Protein AF-A0A960DQ50-F1 (afdb_monomer_lite)

Foldseek 3Di:
DDPDDDQFDLQDPVSVVPDDADADPVGGDPVSVVVSVVNNVVNVVVVVVVVVVVVVVVVVCVVPPPVPPPDPPVVVVVVVVVVVVVVVVVVVVVVVVVVVVVVVVVVVVVVVVVVVVVVVVVVVVVVVVVVVVVVVVVVVVVVVVVVVVVVVVVVVVVVVVVVVVVVVVVVVVVVVVVVVD

Secondary structure (DSSP, 8-state):
----PPPPPTT-HHHHHT---PEETTEE-HHHHHHHHHHHHHHHHHHHHHHHHHHHHHHHHHHHS-STTS---HHHHHHHHHHHHHHHHHHHHHHHHHHHHHHHHHHHHHHHHHHHHHHHHHHHHHHHHHHHHHHHHHHHHHHHHHHHHHHHHHHHHHHHHHHHHHHHHHHHHHHHHHTT-

Radius of gyration: 70.56 Å; chains: 1; bounding box: 98×32×209 Å

pLDDT: mean 89.6, std 13.68, range [35.19, 98.5]

Sequence (181 aa):
MAMSFARPDPSSPNSVASATFAMSRRGFDQGEVRDFLRMLAAELARLQEREKFLERELRMAQRSAPHAAVVLDDEVVTKMLGEETARILQAAREAANQIRTRSEEQAARLVREATDEAQRRREEAEIETSRRRQDATADAEAELEMAKQQGREMVNEARAYRERVLSELSRRRELARQQIE

Structure (mmCIF, N/CA/C/O backbone):
data_AF-A0A960DQ50-F1
#
_entry.id   AF-A0A960DQ50-F1
#
loop_
_atom_site.group_PDB
_atom_site.id
_atom_site.type_symbol
_atom_site.label_atom_id
_atom_site.label_alt_id
_atom_site.label_comp_id
_atom_site.label_asym_id
_atom_site.label_entity_id
_atom_site.label_seq_id
_atom_site.pdbx_PDB_ins_code
_atom_site.Cartn_x
_atom_site.Cartn_y
_atom_site.Cartn_z
_atom_site.occupancy
_atom_site.B_iso_or_equiv
_atom_site.auth_seq_id
_atom_site.auth_comp_id
_atom_site.auth_asym_id
_atom_site.auth_atom_id
_atom_site.pdbx_PDB_model_num
ATOM 1 N N . MET A 1 1 ? -26.507 -24.884 118.774 1.00 35.19 1 MET A N 1
ATOM 2 C CA . MET A 1 1 ? -25.835 -25.020 117.466 1.00 35.19 1 MET A CA 1
ATOM 3 C C . MET A 1 1 ? -26.323 -23.889 116.580 1.00 35.19 1 MET A C 1
ATOM 5 O O . MET A 1 1 ? -27.515 -23.833 116.314 1.00 35.19 1 MET A O 1
ATOM 9 N N . ALA A 1 2 ? -25.451 -22.945 116.223 1.00 37.50 2 ALA A N 1
ATOM 10 C CA . ALA A 1 2 ? -25.793 -21.887 115.278 1.00 37.50 2 ALA A CA 1
ATOM 11 C C . ALA A 1 2 ? -25.786 -22.496 113.869 1.00 37.50 2 ALA A C 1
ATOM 13 O O . ALA A 1 2 ? -24.730 -22.885 113.378 1.00 37.50 2 ALA A O 1
ATOM 14 N N . MET A 1 3 ? -26.964 -22.659 113.265 1.00 42.66 3 MET A N 1
ATOM 15 C CA . MET A 1 3 ? -27.086 -23.062 111.864 1.00 42.66 3 MET A CA 1
ATOM 16 C C . MET A 1 3 ? -26.548 -21.914 111.006 1.00 42.66 3 MET A C 1
ATOM 18 O O . MET A 1 3 ? -27.163 -20.852 110.934 1.00 42.66 3 MET A O 1
ATOM 22 N N . SER A 1 4 ? -25.380 -22.101 110.397 1.00 41.16 4 SER A N 1
ATOM 23 C CA . SER A 1 4 ? -24.862 -21.205 109.367 1.00 41.16 4 SER A CA 1
ATOM 24 C C . SER A 1 4 ? -25.717 -21.371 108.110 1.00 41.16 4 SER A C 1
ATOM 26 O O . SER A 1 4 ? -25.538 -22.336 107.365 1.00 41.16 4 SER A O 1
ATOM 28 N N . PHE A 1 5 ? -26.674 -20.468 107.893 1.00 56.31 5 PHE A N 1
ATOM 29 C CA . PHE A 1 5 ? -27.402 -20.401 106.629 1.00 56.31 5 PHE A CA 1
ATOM 30 C C . PHE A 1 5 ? -26.407 -20.020 105.532 1.00 56.31 5 PHE A C 1
ATOM 32 O O . PHE A 1 5 ? -25.665 -19.045 105.660 1.00 56.31 5 PHE A O 1
ATOM 39 N N . ALA A 1 6 ? -26.328 -20.840 104.483 1.00 61.12 6 ALA A N 1
ATOM 40 C CA . ALA A 1 6 ? -25.499 -20.531 103.328 1.00 61.12 6 ALA A CA 1
ATOM 41 C C . ALA A 1 6 ? -25.976 -19.191 102.750 1.00 61.12 6 ALA A C 1
ATOM 43 O O . ALA A 1 6 ? -27.168 -19.013 102.501 1.00 61.12 6 ALA A O 1
ATOM 44 N N . ARG A 1 7 ? -25.053 -18.239 102.587 1.00 67.81 7 ARG A N 1
ATOM 45 C CA . ARG A 1 7 ? -25.377 -16.892 102.111 1.00 67.81 7 ARG A CA 1
ATOM 46 C C . ARG A 1 7 ? -26.003 -17.010 100.709 1.00 67.81 7 ARG A C 1
ATOM 48 O O . ARG A 1 7 ? -25.351 -17.586 99.837 1.00 67.81 7 ARG A O 1
ATOM 55 N N . PRO A 1 8 ? -27.238 -16.527 100.487 1.00 76.88 8 PRO A N 1
ATOM 56 C CA . PRO A 1 8 ? -27.913 -16.682 99.204 1.00 76.88 8 PRO A CA 1
ATOM 57 C C . PRO A 1 8 ? -27.126 -15.985 98.090 1.00 76.88 8 PRO A C 1
ATOM 59 O O . PRO A 1 8 ? -26.576 -14.901 98.292 1.00 76.88 8 PRO A O 1
ATOM 62 N N . ASP A 1 9 ? -27.059 -16.625 96.923 1.00 81.69 9 ASP A N 1
ATOM 63 C CA . ASP A 1 9 ? -26.362 -16.096 95.750 1.00 81.69 9 ASP A CA 1
ATOM 64 C C . ASP A 1 9 ? -27.169 -14.938 95.127 1.00 81.69 9 ASP A C 1
ATOM 66 O O . ASP A 1 9 ? -28.284 -15.169 94.649 1.00 81.69 9 ASP A O 1
ATOM 70 N N . PRO A 1 10 ? -26.638 -13.701 95.114 1.00 82.25 10 PRO A N 1
ATOM 71 C CA . PRO A 1 10 ? -27.333 -12.527 94.584 1.00 82.25 10 PRO A CA 1
ATOM 72 C C . PRO A 1 10 ? -27.466 -12.526 93.052 1.00 82.25 10 PRO A C 1
ATOM 74 O O . PRO A 1 10 ? -28.224 -11.717 92.519 1.00 82.25 10 PRO A O 1
ATOM 77 N N . SER A 1 11 ? -26.742 -13.395 92.340 1.00 83.00 11 SER A N 1
ATOM 78 C CA . SER A 1 11 ? -26.718 -13.438 90.870 1.00 83.00 11 SER A CA 1
ATOM 79 C C . SER A 1 11 ? -27.775 -14.367 90.254 1.00 83.00 11 SER A C 1
ATOM 81 O O . SER A 1 11 ? -28.033 -14.310 89.052 1.00 83.00 11 SER A O 1
ATOM 83 N N . SER A 1 12 ? -28.429 -15.194 91.075 1.00 87.31 12 SER A N 1
ATOM 84 C CA . SER A 1 12 ? -29.463 -16.139 90.647 1.00 87.31 12 SER A CA 1
ATOM 85 C C . SER A 1 12 ? -30.854 -15.659 91.080 1.00 87.31 12 SER A C 1
ATOM 87 O O . SER A 1 12 ? -31.126 -15.587 92.282 1.00 87.31 12 SER A O 1
ATOM 89 N N . PRO A 1 13 ? -31.786 -15.410 90.140 1.00 88.12 13 PRO A N 1
ATOM 90 C CA . PRO A 1 13 ? -33.156 -15.013 90.472 1.00 88.12 13 PRO A CA 1
ATOM 91 C C . PRO A 1 13 ? -33.869 -16.000 91.408 1.00 88.12 13 PRO A C 1
ATOM 93 O O . PRO A 1 13 ? -34.575 -15.585 92.325 1.00 88.12 13 PRO A O 1
ATOM 96 N N . ASN A 1 14 ? -33.637 -17.305 91.223 1.00 87.56 14 ASN A N 1
ATOM 97 C CA . ASN A 1 14 ? -34.227 -18.349 92.063 1.00 87.56 14 ASN A CA 1
ATOM 98 C C . ASN A 1 14 ? -33.663 -18.313 93.491 1.00 87.56 14 ASN A C 1
ATOM 100 O O . ASN A 1 14 ? -34.421 -18.451 94.447 1.00 87.56 14 ASN A O 1
ATOM 104 N N . SER A 1 15 ? -32.356 -18.071 93.638 1.00 84.94 15 SER A N 1
ATOM 105 C CA . SER A 1 15 ? -31.687 -17.980 94.944 1.00 84.94 15 SER A CA 1
ATOM 106 C C . SER A 1 15 ? -32.093 -16.724 95.719 1.00 84.94 15 SER A C 1
ATOM 108 O O . SER A 1 15 ? -32.192 -16.763 96.944 1.00 84.94 15 SER A O 1
ATOM 110 N N . VAL A 1 16 ? -32.363 -15.621 95.012 1.00 86.94 16 VAL A N 1
ATOM 111 C CA . VAL A 1 16 ? -32.898 -14.380 95.592 1.00 86.94 16 VAL A CA 1
ATOM 112 C C . VAL A 1 16 ? -34.340 -14.573 96.060 1.00 86.94 16 VAL A C 1
ATOM 114 O O . VAL A 1 16 ? -34.688 -14.141 97.157 1.00 86.94 16 VAL A O 1
ATOM 117 N N . ALA A 1 17 ? -35.169 -15.255 95.266 1.00 85.38 17 ALA A N 1
ATOM 118 C CA . ALA A 1 17 ? -36.568 -15.520 95.603 1.00 85.38 17 ALA A CA 1
ATOM 119 C C . ALA A 1 17 ? -36.730 -16.450 96.818 1.00 85.38 17 ALA A C 1
ATOM 121 O O . ALA A 1 17 ? -37.675 -16.290 97.588 1.00 85.38 17 ALA A O 1
ATOM 122 N N . SER A 1 18 ? -35.810 -17.400 97.010 1.00 86.94 18 SER A N 1
ATOM 123 C CA . SER A 1 18 ? -35.817 -18.334 98.142 1.00 86.94 18 SER A CA 1
ATOM 124 C C . SER A 1 18 ? -34.912 -17.914 99.309 1.00 86.94 18 SER A C 1
ATOM 126 O O . SER A 1 18 ? -34.630 -18.738 100.179 1.00 86.94 18 SER A O 1
ATOM 128 N N . ALA A 1 19 ? -34.401 -16.678 99.324 1.00 85.25 19 ALA A N 1
ATOM 129 C CA . ALA A 1 19 ? -33.474 -16.210 100.351 1.00 85.25 19 ALA A CA 1
ATOM 130 C C . ALA A 1 19 ? -34.129 -16.182 101.746 1.00 85.25 19 ALA A C 1
ATOM 132 O O . ALA A 1 19 ? -35.207 -15.618 101.937 1.00 85.25 19 ALA A O 1
ATOM 133 N N . THR A 1 20 ? -33.452 -16.759 102.741 1.00 83.81 20 THR A N 1
ATOM 134 C CA . THR A 1 20 ? -33.874 -16.763 104.152 1.00 83.81 20 THR A CA 1
ATOM 135 C C . THR A 1 20 ? -32.861 -16.025 105.019 1.00 83.81 20 THR A C 1
ATOM 137 O O . THR A 1 20 ? -31.663 -16.155 104.785 1.00 83.81 20 THR A O 1
ATOM 140 N N . PHE A 1 21 ? -33.333 -15.314 106.045 1.00 86.44 21 PHE A N 1
ATOM 141 C CA . PHE A 1 21 ? -32.504 -14.511 106.952 1.00 86.44 21 PHE A CA 1
ATOM 142 C C . PHE A 1 21 ? -32.715 -14.937 108.407 1.00 86.44 21 PHE A C 1
ATOM 144 O O . PHE A 1 21 ? -33.791 -15.425 108.771 1.00 86.44 21 PHE A O 1
ATOM 151 N N . ALA A 1 22 ? -31.716 -14.722 109.257 1.00 85.62 22 ALA A N 1
ATOM 152 C CA . ALA A 1 22 ? -31.809 -14.977 110.686 1.00 85.62 22 ALA A CA 1
ATOM 153 C C . ALA A 1 22 ? -32.886 -14.099 111.348 1.00 85.62 22 ALA A C 1
ATOM 155 O O . ALA A 1 22 ? -33.145 -12.968 110.937 1.00 85.62 22 ALA A O 1
ATOM 156 N N . MET A 1 23 ? -33.524 -14.611 112.405 1.00 82.06 23 MET A N 1
ATOM 157 C CA . MET A 1 23 ? -34.527 -13.876 113.182 1.00 82.06 23 MET A CA 1
ATOM 158 C C . MET A 1 23 ? -33.910 -13.237 114.434 1.00 82.06 23 MET A C 1
ATOM 160 O O . MET A 1 23 ? -33.261 -13.899 115.239 1.00 82.06 23 MET A O 1
ATOM 164 N N . SER A 1 24 ? -34.179 -11.952 114.636 1.00 79.81 24 SER A N 1
ATOM 165 C CA . SER A 1 24 ? -33.908 -11.168 115.843 1.00 79.81 24 SER A CA 1
ATOM 166 C C . SER A 1 24 ? -35.173 -11.011 116.709 1.00 79.81 24 SER A C 1
ATOM 168 O O . SER A 1 24 ? -36.286 -11.329 116.283 1.00 79.81 24 SER A O 1
ATOM 170 N N . ARG A 1 25 ? -35.040 -10.446 117.923 1.00 77.69 25 ARG A N 1
ATOM 171 C CA . ARG A 1 25 ? -36.170 -10.184 118.851 1.00 77.69 25 ARG A CA 1
ATOM 172 C C . ARG A 1 25 ? -37.327 -9.370 118.242 1.00 77.69 25 ARG A C 1
ATOM 174 O O . ARG A 1 25 ? -38.404 -9.354 118.830 1.00 77.69 25 ARG A O 1
ATOM 181 N N . ARG A 1 26 ? -37.114 -8.672 117.120 1.00 79.06 26 ARG A N 1
ATOM 182 C CA . ARG A 1 26 ? -38.115 -7.835 116.431 1.00 79.06 26 ARG A CA 1
ATOM 183 C C . ARG A 1 26 ? -38.246 -8.155 114.929 1.00 79.06 26 ARG A C 1
ATOM 185 O O . ARG A 1 26 ? -38.519 -7.255 114.143 1.00 79.06 26 ARG A O 1
ATOM 192 N N . GLY A 1 27 ? -38.066 -9.416 114.527 1.00 84.50 27 GLY A N 1
ATOM 193 C CA . GLY A 1 27 ? -38.169 -9.855 113.122 1.00 84.50 27 GLY A CA 1
ATOM 194 C C . GLY A 1 27 ? -36.804 -10.157 112.502 1.00 84.50 27 GLY A C 1
ATOM 195 O O . GLY A 1 27 ? -35.857 -10.381 113.243 1.00 84.50 27 GLY A O 1
ATOM 196 N N . PHE A 1 28 ? -36.677 -10.186 111.173 1.00 85.12 28 PHE A N 1
ATOM 197 C CA . PHE A 1 28 ? -35.409 -10.523 110.502 1.00 85.12 28 PHE A CA 1
ATOM 198 C C . PHE A 1 28 ? -34.233 -9.624 110.916 1.00 85.12 28 PHE A C 1
ATOM 200 O O . PHE A 1 28 ? -34.418 -8.452 111.258 1.00 85.12 28 PHE A O 1
ATOM 207 N N . ASP A 1 29 ? -33.023 -10.178 110.886 1.00 87.88 29 ASP A N 1
ATOM 208 C CA . ASP A 1 29 ? -31.788 -9.440 111.120 1.00 87.88 29 ASP A CA 1
ATOM 209 C C . ASP A 1 29 ? -31.583 -8.393 110.017 1.00 87.88 29 ASP A C 1
ATOM 211 O O . ASP A 1 29 ? -31.338 -8.694 108.848 1.00 87.88 29 ASP A O 1
ATOM 215 N N . GLN A 1 30 ? -31.688 -7.126 110.409 1.00 86.81 30 GLN A N 1
ATOM 216 C CA . GLN A 1 30 ? -31.556 -6.002 109.493 1.00 86.81 30 GLN A CA 1
ATOM 217 C C . GLN A 1 30 ? -30.145 -5.884 108.908 1.00 86.81 30 GLN A C 1
ATOM 219 O O . GLN A 1 30 ? -30.006 -5.360 107.805 1.00 86.81 30 GLN A O 1
ATOM 224 N N . GLY A 1 31 ? -29.103 -6.336 109.612 1.00 87.94 31 GLY A N 1
ATOM 225 C CA . GLY A 1 31 ? -27.732 -6.329 109.103 1.00 87.94 31 GLY A CA 1
ATOM 226 C C . GLY A 1 31 ? -27.569 -7.303 107.940 1.00 87.94 31 GLY A C 1
ATOM 227 O O . GLY A 1 31 ? -27.128 -6.910 106.861 1.00 87.94 31 GLY A O 1
ATOM 228 N N . GLU A 1 32 ? -28.031 -8.538 108.131 1.00 86.44 32 GLU A N 1
ATOM 229 C CA . GLU A 1 32 ? -27.967 -9.601 107.123 1.00 86.44 32 GLU A CA 1
ATOM 230 C C . GLU A 1 32 ? -28.786 -9.255 105.871 1.00 86.44 32 GLU A C 1
ATOM 232 O O . GLU A 1 32 ? -28.294 -9.374 104.745 1.00 86.44 32 GLU A O 1
ATOM 237 N N . VAL A 1 33 ? -30.003 -8.733 106.061 1.00 89.31 33 VAL A N 1
ATOM 238 C CA . VAL A 1 33 ? -30.861 -8.274 104.958 1.00 89.31 33 VAL A CA 1
ATOM 239 C C . VAL A 1 33 ? -30.210 -7.112 104.205 1.00 89.31 33 VAL A C 1
ATOM 241 O O . VAL A 1 33 ? -30.184 -7.115 102.976 1.00 89.31 33 VAL A O 1
ATOM 244 N N . ARG A 1 34 ? -29.654 -6.113 104.905 1.00 89.38 34 ARG A N 1
ATOM 245 C CA . ARG A 1 34 ? -29.008 -4.961 104.250 1.00 89.38 34 ARG A CA 1
ATOM 246 C C . ARG A 1 34 ? -27.761 -5.363 103.476 1.00 89.38 34 ARG A C 1
ATOM 248 O O . ARG A 1 34 ? -27.530 -4.819 102.397 1.00 89.38 34 ARG A O 1
ATOM 255 N N . ASP A 1 35 ? -26.979 -6.301 103.994 1.00 90.12 35 ASP A N 1
ATOM 256 C CA . ASP A 1 35 ? -25.805 -6.811 103.294 1.00 90.12 35 ASP A CA 1
ATOM 257 C C . ASP A 1 35 ? -26.195 -7.619 102.056 1.00 90.12 35 ASP A C 1
ATOM 259 O O . ASP A 1 35 ? -25.583 -7.448 101.001 1.00 90.12 35 ASP A O 1
ATOM 263 N N . PHE A 1 36 ? -27.250 -8.431 102.140 1.00 89.38 36 PHE A N 1
ATOM 264 C CA . PHE A 1 36 ? -27.787 -9.135 100.979 1.00 89.38 36 PHE A CA 1
ATOM 265 C C . PHE A 1 36 ? -28.334 -8.180 99.914 1.00 89.38 36 PHE A C 1
ATOM 267 O O . PHE A 1 36 ? -27.969 -8.295 98.746 1.00 89.38 36 PHE A O 1
ATOM 274 N N . LEU A 1 37 ? -29.121 -7.176 100.308 1.00 91.81 37 LEU A N 1
ATOM 275 C CA . LEU A 1 37 ? -29.617 -6.147 99.390 1.00 91.81 37 LEU A CA 1
ATOM 276 C C . LEU A 1 37 ? -28.478 -5.344 98.749 1.00 91.81 37 LEU A C 1
ATOM 278 O O . LEU A 1 37 ? -28.579 -4.978 97.581 1.00 91.81 37 LEU A O 1
ATOM 282 N N . ARG A 1 38 ? -27.376 -5.095 99.472 1.00 92.94 38 ARG A N 1
ATOM 283 C CA . ARG A 1 38 ? -26.186 -4.438 98.909 1.00 92.94 38 ARG A CA 1
ATOM 284 C C . ARG A 1 38 ? -25.520 -5.303 97.836 1.00 92.94 38 ARG A C 1
ATOM 286 O O . ARG A 1 38 ? -25.121 -4.772 96.805 1.00 92.94 38 ARG A O 1
ATOM 293 N N . MET A 1 39 ? -25.420 -6.614 98.059 1.00 90.94 39 MET A N 1
ATOM 294 C CA . MET A 1 39 ? -24.883 -7.549 97.064 1.00 90.94 39 MET A CA 1
ATOM 295 C C . MET A 1 39 ? -25.806 -7.674 95.844 1.00 90.94 39 MET A C 1
ATOM 297 O O . MET A 1 39 ? -25.330 -7.610 94.714 1.00 90.94 39 MET A O 1
ATOM 301 N N . LEU A 1 40 ? -27.122 -7.762 96.057 1.00 93.88 40 LEU A N 1
ATOM 302 C CA . LEU A 1 40 ? -28.116 -7.779 94.981 1.00 93.88 40 LEU A CA 1
ATOM 303 C C . LEU A 1 40 ? -28.066 -6.496 94.141 1.00 93.88 40 LEU A C 1
ATOM 305 O O . LEU A 1 40 ? -28.086 -6.554 92.916 1.00 93.88 40 LEU A O 1
ATOM 309 N N . ALA A 1 41 ? -27.950 -5.333 94.786 1.00 92.62 41 ALA A N 1
ATOM 310 C CA . ALA A 1 41 ? -27.818 -4.057 94.092 1.00 92.62 41 ALA A CA 1
ATOM 311 C C . ALA A 1 41 ? -26.547 -3.994 93.225 1.00 92.62 41 ALA A C 1
ATOM 313 O O . ALA A 1 41 ? -26.595 -3.463 92.116 1.00 92.62 41 ALA A O 1
ATOM 314 N N . ALA A 1 42 ? -25.432 -4.557 93.701 1.00 94.19 42 ALA A N 1
ATOM 315 C CA . ALA A 1 42 ? -24.188 -4.621 92.938 1.00 94.19 42 ALA A CA 1
ATOM 316 C C . ALA A 1 42 ? -24.311 -5.520 91.693 1.00 94.19 42 ALA A C 1
ATOM 318 O O . ALA A 1 42 ? -23.870 -5.127 90.613 1.00 94.19 42 ALA A O 1
ATOM 319 N N . GLU A 1 43 ? -24.957 -6.685 91.806 1.00 93.81 43 GLU A N 1
ATOM 320 C CA . GLU A 1 43 ? -25.184 -7.567 90.650 1.00 93.81 43 GLU A CA 1
ATOM 321 C C . GLU A 1 43 ? -26.182 -6.974 89.646 1.00 93.81 43 GLU A C 1
ATOM 323 O O . GLU A 1 43 ? -25.953 -7.041 88.438 1.00 93.81 43 GLU A O 1
ATOM 328 N N . LEU A 1 44 ? -27.242 -6.304 90.110 1.00 93.88 44 LEU A N 1
ATOM 329 C CA . LEU A 1 44 ? -28.157 -5.583 89.218 1.00 93.88 44 LEU A CA 1
ATOM 330 C C . LEU A 1 44 ? -27.442 -4.464 88.450 1.00 93.88 44 LEU A C 1
ATOM 332 O O . LEU A 1 44 ? -27.650 -4.327 87.244 1.00 93.88 44 LEU A O 1
ATOM 336 N N . ALA A 1 45 ? -26.567 -3.701 89.112 1.00 94.25 45 ALA A N 1
ATOM 337 C CA . ALA A 1 45 ? -25.767 -2.671 88.450 1.00 94.25 45 ALA A CA 1
ATOM 338 C C . ALA A 1 45 ? -24.843 -3.274 87.377 1.00 94.25 45 ALA A C 1
ATOM 340 O O . ALA A 1 45 ? -24.799 -2.784 86.247 1.00 94.25 45 ALA A O 1
ATOM 341 N N . ARG A 1 46 ? -24.174 -4.391 87.688 1.00 95.00 46 ARG A N 1
ATOM 342 C CA . ARG A 1 46 ? -23.314 -5.119 86.743 1.00 95.00 46 ARG A CA 1
ATOM 343 C C . ARG A 1 46 ? -24.085 -5.628 85.521 1.00 95.00 46 ARG A C 1
ATOM 345 O O . ARG A 1 46 ? -23.599 -5.504 84.395 1.00 95.00 46 ARG A O 1
ATOM 352 N N . LEU A 1 47 ? -25.277 -6.195 85.717 1.00 94.69 47 LEU A N 1
ATOM 353 C CA . LEU A 1 47 ? -26.122 -6.674 84.617 1.00 94.69 47 LEU A CA 1
ATOM 354 C C . LEU A 1 47 ? -26.610 -5.520 83.735 1.00 94.69 47 LEU A C 1
ATOM 356 O O . LEU A 1 47 ? -26.530 -5.629 82.513 1.00 94.69 47 LEU A O 1
ATOM 360 N N . GLN A 1 48 ? -27.020 -4.396 84.329 1.00 95.62 48 GLN A N 1
ATOM 361 C CA . GLN A 1 48 ? -27.408 -3.190 83.585 1.00 95.62 48 GLN A CA 1
ATOM 362 C C . GLN A 1 48 ? -26.251 -2.618 82.755 1.00 95.62 48 GLN A C 1
ATOM 364 O O . GLN A 1 48 ? -26.450 -2.151 81.632 1.00 95.62 48 GLN A O 1
ATOM 369 N N . GLU A 1 49 ? -25.022 -2.642 83.272 1.00 96.88 49 GLU A N 1
ATOM 370 C CA . GLU A 1 49 ? -23.843 -2.232 82.503 1.00 96.88 49 GLU A CA 1
ATOM 371 C C . GLU A 1 49 ? -23.558 -3.180 81.335 1.00 96.88 49 GLU A C 1
ATOM 373 O O . GLU A 1 49 ? -23.248 -2.722 80.228 1.00 96.88 49 GLU A O 1
ATOM 378 N N . ARG A 1 50 ? -23.703 -4.492 81.554 1.00 95.81 50 ARG A N 1
ATOM 379 C CA . ARG A 1 50 ? -23.506 -5.508 80.516 1.00 95.81 50 ARG A CA 1
ATOM 380 C C . ARG A 1 50 ? -24.565 -5.426 79.423 1.00 95.81 50 ARG A C 1
ATOM 382 O O . ARG A 1 50 ? -24.209 -5.524 78.252 1.00 95.81 50 ARG A O 1
ATOM 389 N N . GLU A 1 51 ? -25.824 -5.212 79.784 1.00 96.75 51 GLU A N 1
ATOM 390 C CA . GLU A 1 51 ? -26.920 -4.980 78.842 1.00 96.75 51 GLU A CA 1
ATOM 391 C C . GLU A 1 51 ? -26.617 -3.764 77.966 1.00 96.75 51 GLU A C 1
ATOM 393 O O . GLU A 1 51 ? -26.535 -3.892 76.748 1.00 96.75 51 GLU A O 1
ATOM 398 N N . LYS A 1 52 ? -26.300 -2.612 78.573 1.00 96.88 52 LYS A N 1
ATOM 399 C CA . LYS A 1 52 ? -25.924 -1.399 77.828 1.00 96.88 52 LYS A CA 1
ATOM 400 C C . LYS A 1 52 ? -24.722 -1.619 76.907 1.00 96.88 52 LYS A C 1
ATOM 402 O O . LYS A 1 52 ? -24.640 -1.003 75.845 1.00 96.88 52 LYS A O 1
ATOM 407 N N . PHE A 1 53 ? -23.750 -2.431 77.321 1.00 96.38 53 PHE A N 1
ATOM 408 C CA . PHE A 1 53 ? -22.609 -2.793 76.481 1.00 96.38 53 PHE A CA 1
ATOM 409 C C . PHE A 1 53 ? -23.045 -3.633 75.275 1.00 96.38 53 PHE A C 1
ATOM 411 O O . PHE A 1 53 ? -22.727 -3.266 74.147 1.00 96.38 53 PHE A O 1
ATOM 418 N N . LEU A 1 54 ? -23.825 -4.691 75.500 1.00 95.19 54 LEU A N 1
ATOM 419 C CA . LEU A 1 54 ? -24.333 -5.564 74.441 1.00 95.19 54 LEU A CA 1
ATOM 420 C C . LEU A 1 54 ? -25.268 -4.822 73.480 1.00 95.19 54 LEU A C 1
ATOM 422 O O . LEU A 1 54 ? -25.183 -5.031 72.277 1.00 95.19 54 LEU A O 1
ATOM 426 N N . GLU A 1 55 ? -26.104 -3.906 73.967 1.00 95.69 55 GLU A N 1
ATOM 427 C CA . GLU A 1 55 ? -26.931 -3.046 73.115 1.00 95.69 55 GLU A CA 1
ATOM 428 C C . GLU A 1 55 ? -26.084 -2.138 72.217 1.00 95.69 55 GLU A C 1
ATOM 430 O O . GLU A 1 55 ? -26.411 -1.932 71.046 1.00 95.69 55 GLU A O 1
ATOM 435 N N . ARG A 1 56 ? -24.984 -1.583 72.747 1.00 95.56 56 ARG A N 1
ATOM 436 C CA . ARG A 1 56 ? -24.041 -0.794 71.94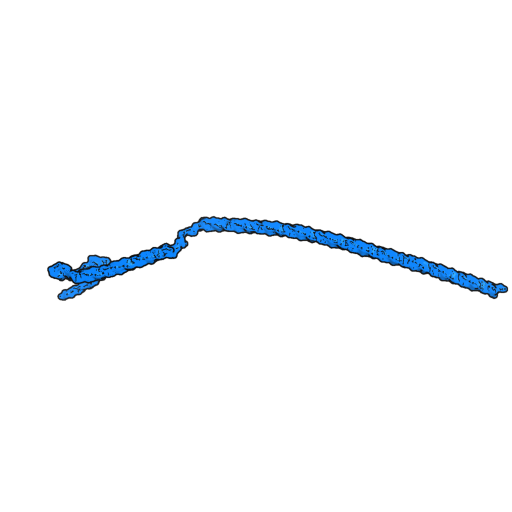3 1.00 95.56 56 ARG A CA 1
ATOM 437 C C . ARG A 1 56 ? -23.347 -1.660 70.902 1.00 95.56 56 ARG A C 1
ATOM 439 O O . ARG A 1 56 ? -23.275 -1.237 69.751 1.00 95.56 56 ARG A O 1
ATOM 446 N N . GLU A 1 57 ? -22.878 -2.848 71.276 1.00 93.19 57 GLU A N 1
ATOM 447 C CA . GLU A 1 57 ? -22.268 -3.788 70.331 1.00 93.19 57 GLU A CA 1
ATOM 448 C C . GLU A 1 57 ? -23.257 -4.233 69.260 1.00 93.19 57 GLU A C 1
ATOM 450 O O . GLU A 1 57 ? -22.907 -4.226 68.087 1.00 93.19 57 GLU A O 1
ATOM 455 N N . LEU A 1 58 ? -24.506 -4.522 69.623 1.00 90.38 58 LEU A N 1
ATOM 456 C CA . LEU A 1 58 ? -25.553 -4.877 68.672 1.00 90.38 58 LEU A CA 1
ATOM 457 C C . LEU A 1 58 ? -25.815 -3.731 67.694 1.00 90.38 58 LEU A C 1
ATOM 459 O O . LEU A 1 58 ? -25.863 -3.962 66.491 1.00 90.38 58 LEU A O 1
ATOM 463 N N . ARG A 1 59 ? -25.918 -2.486 68.174 1.00 88.88 59 ARG A N 1
ATOM 464 C CA . ARG A 1 59 ? -26.078 -1.311 67.299 1.00 88.88 59 ARG A CA 1
ATOM 465 C C . ARG A 1 59 ? -24.872 -1.096 66.391 1.00 88.88 59 ARG A C 1
ATOM 467 O O . ARG A 1 59 ? -25.046 -0.703 65.241 1.00 88.88 59 ARG A O 1
ATOM 474 N N . MET A 1 60 ? -23.658 -1.319 66.890 1.00 87.94 60 MET A N 1
ATOM 475 C CA . MET A 1 60 ? -22.437 -1.240 66.084 1.00 87.94 60 MET A CA 1
ATOM 476 C C . MET A 1 60 ? -22.394 -2.354 65.043 1.00 87.94 60 MET A C 1
ATOM 478 O O . MET A 1 60 ? -22.171 -2.065 63.877 1.00 87.94 60 MET A O 1
ATOM 482 N N . ALA A 1 61 ? -22.695 -3.593 65.418 1.00 82.62 61 ALA A N 1
ATOM 483 C CA . ALA A 1 61 ? -22.771 -4.725 64.507 1.00 82.62 61 ALA A CA 1
ATOM 484 C C . ALA A 1 61 ? -23.882 -4.548 63.467 1.00 82.62 61 ALA A C 1
ATOM 486 O O . ALA A 1 61 ? -23.668 -4.867 62.311 1.00 82.62 61 ALA A O 1
ATOM 487 N N . GLN A 1 62 ? -25.033 -3.979 63.825 1.00 81.25 62 GLN A N 1
ATOM 488 C CA . GLN A 1 62 ? -26.111 -3.669 62.879 1.00 81.2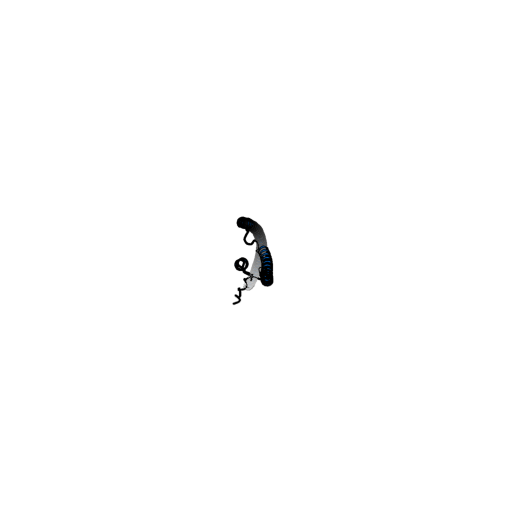5 62 GLN A CA 1
ATOM 489 C C . GLN A 1 62 ? -25.756 -2.531 61.914 1.00 81.25 62 GLN A C 1
ATOM 491 O O . GLN A 1 62 ? -26.239 -2.524 60.790 1.00 81.25 62 GLN A O 1
ATOM 496 N N . ARG A 1 63 ? -24.924 -1.570 62.336 1.00 76.25 63 ARG A N 1
ATOM 497 C CA . ARG A 1 63 ? -24.416 -0.495 61.464 1.00 76.25 63 ARG A CA 1
ATOM 498 C C . ARG A 1 63 ? -23.243 -0.942 60.592 1.00 76.25 63 ARG A C 1
ATOM 500 O O . ARG A 1 63 ? -23.089 -0.435 59.488 1.00 76.25 63 ARG A O 1
ATOM 507 N N . SER A 1 64 ? -22.408 -1.838 61.114 1.00 65.88 64 SER A N 1
ATOM 508 C CA . SER A 1 64 ? -21.212 -2.363 60.449 1.00 65.88 64 SER A CA 1
ATOM 509 C C . SER A 1 64 ? -21.494 -3.592 59.601 1.00 65.88 64 SER A C 1
ATOM 511 O O . SER A 1 64 ? -20.727 -3.857 58.682 1.00 65.88 64 SER A O 1
ATOM 513 N N . ALA A 1 65 ? -22.566 -4.339 59.881 1.00 55.44 65 ALA A N 1
ATOM 514 C CA . ALA A 1 65 ? -23.120 -5.290 58.938 1.00 55.44 65 ALA A CA 1
ATOM 515 C C . ALA A 1 65 ? -23.535 -4.458 57.727 1.00 55.44 65 ALA A C 1
ATOM 517 O O . ALA A 1 65 ? -24.495 -3.686 57.817 1.00 55.44 65 ALA A O 1
ATOM 518 N N . PRO A 1 66 ? -22.817 -4.564 56.597 1.00 51.03 66 PRO A N 1
ATOM 519 C CA . PRO A 1 66 ? -23.354 -3.997 55.391 1.00 51.03 66 PRO A CA 1
ATOM 520 C C . PRO A 1 66 ? -24.684 -4.713 55.167 1.00 51.03 66 PRO A C 1
ATOM 522 O O . PRO A 1 66 ? -24.842 -5.891 55.499 1.00 51.03 66 PRO A O 1
ATOM 525 N N . HIS A 1 67 ? -25.628 -4.025 54.549 1.00 52.81 67 HIS A N 1
ATOM 526 C CA . HIS A 1 67 ? -26.775 -4.614 53.872 1.00 52.81 67 HIS A CA 1
ATOM 527 C C . HIS A 1 67 ? -26.349 -5.577 52.733 1.00 52.81 67 HIS A C 1
ATOM 529 O O . HIS A 1 67 ? -26.917 -5.563 51.651 1.00 52.81 67 HIS A O 1
ATOM 535 N N . ALA A 1 68 ? -25.349 -6.434 52.954 1.00 51.72 68 ALA A N 1
ATOM 536 C CA . ALA A 1 68 ? -24.739 -7.355 52.009 1.00 51.72 68 ALA A CA 1
ATOM 537 C C . ALA A 1 68 ? -25.696 -8.461 51.536 1.00 51.72 68 ALA A C 1
ATOM 539 O O . ALA A 1 68 ? -25.339 -9.230 50.655 1.00 51.72 68 ALA A O 1
ATOM 540 N N . ALA A 1 69 ? -26.899 -8.548 52.107 1.00 52.44 69 ALA A N 1
ATOM 541 C CA . ALA A 1 69 ? -27.879 -9.583 51.794 1.00 52.44 69 ALA A CA 1
ATOM 542 C C . ALA A 1 69 ? -29.235 -9.044 51.308 1.00 52.44 69 ALA A C 1
ATOM 544 O O . ALA A 1 69 ? -30.111 -9.845 50.999 1.00 52.44 69 ALA A O 1
ATOM 545 N N . VAL A 1 70 ? -29.433 -7.723 51.202 1.00 52.38 70 VAL A N 1
ATOM 546 C CA . VAL A 1 70 ? -30.653 -7.175 50.586 1.00 52.38 70 VAL A CA 1
ATOM 547 C C . VAL A 1 70 ? -30.302 -6.621 49.207 1.00 52.38 70 VAL A C 1
ATOM 549 O O . VAL A 1 70 ? -30.133 -5.424 49.027 1.00 52.38 70 VAL A O 1
ATOM 552 N N . VAL A 1 71 ? -30.213 -7.544 48.246 1.00 51.72 71 VAL A N 1
ATOM 553 C CA . VAL A 1 71 ? -30.656 -7.320 46.865 1.00 51.72 71 VAL A CA 1
ATOM 554 C C . VAL A 1 71 ? -29.810 -6.297 46.079 1.00 51.72 71 VAL A C 1
ATOM 556 O O . VAL A 1 71 ? -30.245 -5.190 45.775 1.00 51.72 71 VAL A O 1
ATOM 559 N N . LEU A 1 72 ? -28.625 -6.713 45.611 1.00 56.09 72 LEU A N 1
ATOM 560 C CA . LEU A 1 72 ? -28.376 -6.477 44.185 1.00 56.09 72 LEU A CA 1
ATOM 561 C C . LEU A 1 72 ? -29.487 -7.263 43.494 1.00 56.09 72 LEU A C 1
ATOM 563 O O . LEU A 1 72 ? -29.487 -8.486 43.545 1.00 56.09 72 LEU A O 1
ATOM 567 N N . ASP A 1 73 ? -30.513 -6.566 43.026 1.00 71.81 73 ASP A N 1
ATOM 568 C CA . ASP A 1 73 ? -31.619 -7.189 42.318 1.00 71.81 73 ASP A CA 1
ATOM 569 C C . ASP A 1 73 ? -31.027 -7.877 41.087 1.00 71.81 73 ASP A C 1
ATOM 571 O O . ASP A 1 73 ? -30.546 -7.200 40.175 1.00 71.81 73 ASP A O 1
ATOM 575 N N . ASP A 1 74 ? -30.965 -9.211 41.102 1.00 75.38 74 ASP A N 1
ATOM 576 C CA . ASP A 1 74 ? -30.404 -10.014 40.010 1.00 75.38 74 ASP A CA 1
ATOM 577 C C . ASP A 1 74 ? -31.050 -9.627 38.668 1.00 75.38 74 ASP A C 1
ATOM 579 O O . ASP A 1 74 ? -30.396 -9.662 37.620 1.00 75.38 74 ASP A O 1
ATOM 583 N N . GLU A 1 75 ? -32.307 -9.171 38.695 1.00 79.31 75 GLU A N 1
ATOM 584 C CA . GLU A 1 75 ? -33.024 -8.644 37.538 1.00 79.31 75 GLU A CA 1
ATOM 585 C C . GLU A 1 75 ? -32.425 -7.315 37.039 1.00 79.31 75 GLU A C 1
ATOM 587 O O . GLU A 1 75 ? -32.166 -7.154 35.842 1.00 79.31 75 GLU A O 1
ATOM 592 N N . VAL A 1 76 ? -32.107 -6.383 37.942 1.00 82.56 76 VAL A N 1
ATOM 593 C CA . VAL A 1 76 ? -31.443 -5.107 37.613 1.00 82.56 76 VAL A CA 1
ATOM 594 C C . VAL A 1 76 ? -30.022 -5.340 37.106 1.00 82.56 76 VAL A C 1
ATOM 596 O O . VAL A 1 76 ? -29.620 -4.719 36.120 1.00 82.56 76 VAL A O 1
ATOM 599 N N . VAL A 1 77 ? -29.265 -6.252 37.719 1.00 84.88 77 VAL A N 1
ATOM 600 C CA . VAL A 1 77 ? -27.904 -6.596 37.270 1.00 84.88 77 VAL A CA 1
ATOM 601 C C . VAL A 1 77 ? -27.932 -7.217 35.872 1.00 84.88 77 VAL A C 1
ATOM 603 O O . VAL A 1 77 ? -27.175 -6.790 34.998 1.00 84.88 77 VAL A O 1
ATOM 606 N N . THR A 1 78 ? -28.838 -8.166 35.624 1.00 88.25 78 THR A N 1
ATOM 607 C CA . THR A 1 78 ? -29.001 -8.803 34.307 1.00 88.25 78 THR A CA 1
ATOM 608 C C . THR A 1 78 ? -29.408 -7.787 33.244 1.00 88.25 78 THR A C 1
ATOM 610 O O . THR A 1 78 ? -28.857 -7.794 32.140 1.00 88.25 78 THR A O 1
ATOM 613 N N . LYS A 1 79 ? -30.317 -6.860 33.573 1.00 89.38 79 LYS A N 1
ATOM 614 C CA . LYS A 1 79 ? -30.722 -5.781 32.667 1.00 89.38 79 LYS A CA 1
ATOM 615 C C . LYS A 1 79 ? -29.557 -4.849 32.332 1.00 89.38 79 LYS A C 1
ATOM 617 O O . LYS A 1 79 ? -29.318 -4.593 31.154 1.00 89.38 79 LYS A O 1
ATOM 622 N N . MET A 1 80 ? -28.805 -4.385 33.332 1.00 88.88 80 MET A N 1
ATOM 623 C CA . MET A 1 80 ? -27.638 -3.521 33.105 1.00 88.88 80 MET A CA 1
ATOM 624 C C . MET A 1 80 ? -26.561 -4.225 32.274 1.00 88.88 80 MET A C 1
ATOM 626 O O . MET A 1 80 ? -25.973 -3.605 31.390 1.00 88.88 80 MET A O 1
ATOM 630 N N . LEU A 1 81 ? -26.337 -5.523 32.499 1.00 91.31 81 LEU A N 1
ATOM 631 C CA . LEU A 1 81 ? -25.414 -6.319 31.691 1.00 91.31 81 LEU A CA 1
ATOM 632 C C . LEU A 1 81 ? -25.914 -6.486 30.246 1.00 91.31 81 LEU A C 1
ATOM 634 O O . LEU A 1 81 ? -25.124 -6.404 29.307 1.00 91.31 81 LEU A O 1
ATOM 638 N N . GLY A 1 82 ? -27.219 -6.682 30.045 1.00 94.56 82 GLY A N 1
ATOM 639 C CA . GLY A 1 82 ? -27.843 -6.729 28.720 1.00 94.56 82 GLY A CA 1
ATOM 640 C C . GLY A 1 82 ? -27.711 -5.407 27.957 1.00 94.56 82 GLY A C 1
ATOM 641 O O . GLY A 1 82 ? -27.345 -5.391 26.783 1.00 94.56 82 GLY A O 1
ATOM 642 N N . GLU A 1 83 ? -27.940 -4.282 28.634 1.00 94.31 83 GLU A N 1
ATOM 643 C CA . GLU A 1 83 ? -27.742 -2.948 28.058 1.00 94.31 83 GLU A CA 1
ATOM 644 C C . GLU A 1 83 ? -26.270 -2.689 27.720 1.00 94.31 83 GLU A C 1
ATOM 646 O O . GLU A 1 83 ? -25.963 -2.180 26.641 1.00 94.31 83 GLU A O 1
ATOM 651 N N . GLU A 1 84 ? -25.347 -3.074 28.601 1.00 94.19 84 GLU A N 1
ATOM 652 C CA . GLU A 1 84 ? -23.916 -2.887 28.368 1.00 94.19 84 GLU A CA 1
ATOM 653 C C . GLU A 1 84 ? -23.394 -3.777 27.235 1.00 94.19 84 GLU A C 1
ATOM 655 O O . GLU A 1 84 ? -22.661 -3.312 26.364 1.00 94.19 84 GLU A O 1
ATOM 660 N N . THR A 1 85 ? -23.829 -5.036 27.164 1.00 95.56 85 THR A N 1
ATOM 661 C CA . THR A 1 85 ? -23.482 -5.929 26.046 1.00 95.56 85 THR A CA 1
ATOM 662 C C . THR A 1 85 ? -24.054 -5.430 24.720 1.00 95.56 85 THR A C 1
ATOM 664 O O . THR A 1 85 ? -23.350 -5.469 23.709 1.00 95.56 85 THR A O 1
ATOM 667 N N . ALA A 1 86 ? -25.275 -4.885 24.708 1.00 96.31 86 ALA A N 1
ATOM 668 C CA . ALA A 1 86 ? -25.836 -4.236 23.526 1.00 96.31 86 ALA A CA 1
ATOM 669 C C . ALA A 1 86 ? -25.012 -3.007 23.100 1.00 96.31 86 ALA A C 1
ATOM 671 O O . ALA A 1 86 ? -24.699 -2.873 21.913 1.00 96.31 86 ALA A O 1
ATOM 672 N N . ARG A 1 87 ? -24.588 -2.159 24.051 1.00 97.00 87 ARG A N 1
ATOM 673 C CA . ARG A 1 87 ? -23.698 -1.012 23.785 1.00 97.00 87 ARG A CA 1
ATOM 674 C C . ARG A 1 87 ? -22.358 -1.452 23.194 1.00 97.00 87 ARG A C 1
ATOM 676 O O . ARG A 1 87 ? -21.934 -0.894 22.183 1.00 97.00 87 ARG A O 1
ATOM 683 N N . ILE A 1 88 ? -21.722 -2.478 23.760 1.00 97.75 88 ILE A N 1
ATOM 684 C CA . ILE A 1 88 ? -20.453 -3.019 23.248 1.00 97.75 88 ILE A CA 1
ATOM 685 C C . ILE A 1 88 ? -20.631 -3.571 21.830 1.00 97.75 88 ILE A C 1
ATOM 687 O O . ILE A 1 88 ? -19.822 -3.276 20.952 1.00 97.75 88 ILE A O 1
ATOM 691 N N . LEU A 1 89 ? -21.692 -4.343 21.574 1.00 97.88 89 LEU A N 1
ATOM 692 C CA . LEU A 1 89 ? -21.968 -4.884 20.240 1.00 97.88 89 LEU A CA 1
ATOM 693 C C . LEU A 1 89 ? -22.220 -3.778 19.215 1.00 97.88 89 LEU A C 1
ATOM 695 O O . LEU A 1 89 ? -21.763 -3.889 18.076 1.00 97.88 89 LEU A O 1
ATOM 699 N N . GLN A 1 90 ? -22.925 -2.715 19.600 1.00 97.75 90 GLN A N 1
ATOM 700 C CA . GLN A 1 90 ? -23.136 -1.563 18.734 1.00 97.75 90 GLN A CA 1
ATOM 701 C C . GLN A 1 90 ? -21.813 -0.856 18.421 1.00 97.75 90 GLN A C 1
ATOM 703 O O . GLN A 1 90 ? -21.491 -0.680 17.246 1.00 97.75 90 GLN A O 1
ATOM 708 N N . ALA A 1 91 ? -21.006 -0.550 19.438 1.00 97.75 91 ALA A N 1
ATOM 709 C CA . ALA A 1 91 ? -19.693 0.065 19.256 1.00 97.75 91 ALA A CA 1
ATOM 710 C C . ALA A 1 91 ? -18.770 -0.802 18.381 1.00 97.75 91 ALA A C 1
ATOM 712 O O . ALA A 1 91 ? -18.096 -0.294 17.486 1.00 97.75 91 ALA A O 1
ATOM 713 N N . ALA A 1 92 ? -18.783 -2.124 18.575 1.00 97.88 92 ALA A N 1
ATOM 714 C CA . ALA A 1 92 ? -18.020 -3.061 17.758 1.00 97.88 92 ALA A CA 1
ATOM 715 C C . ALA A 1 92 ? -18.480 -3.060 16.290 1.00 97.88 92 ALA A C 1
ATOM 717 O O . ALA A 1 92 ? -17.645 -3.074 15.385 1.00 97.88 92 ALA A O 1
ATOM 718 N N . ARG A 1 93 ? -19.794 -3.003 16.031 1.00 98.12 93 ARG A N 1
ATOM 719 C CA . ARG A 1 93 ? -20.348 -2.906 14.667 1.00 98.12 93 ARG A CA 1
ATOM 720 C C . ARG A 1 93 ? -19.995 -1.582 13.999 1.00 98.12 93 ARG A C 1
ATOM 722 O O . ARG A 1 93 ? -19.637 -1.576 12.824 1.00 98.12 93 ARG A O 1
ATOM 729 N N . GLU A 1 94 ? -20.076 -0.477 14.729 1.00 98.31 94 GLU A N 1
ATOM 730 C CA . GLU A 1 94 ? -19.683 0.844 14.235 1.00 98.31 94 GLU A CA 1
ATOM 731 C C . GLU A 1 94 ? -18.187 0.885 13.906 1.00 98.31 94 GLU A C 1
ATOM 733 O O . GLU A 1 94 ? -17.816 1.300 12.807 1.00 98.31 94 GLU A O 1
ATOM 738 N N . ALA A 1 95 ? -17.334 0.364 14.791 1.00 98.25 95 ALA A N 1
ATOM 739 C CA . ALA A 1 95 ? -15.899 0.247 14.547 1.00 98.25 95 ALA A CA 1
ATOM 740 C C . ALA A 1 95 ? -15.595 -0.642 13.331 1.00 98.25 95 ALA A C 1
ATOM 742 O O . ALA A 1 95 ? -14.810 -0.251 12.467 1.00 98.25 95 ALA A O 1
ATOM 743 N N . ALA A 1 96 ? -16.252 -1.799 13.207 1.00 98.38 96 ALA A N 1
ATOM 744 C CA . ALA A 1 96 ? -16.093 -2.685 12.055 1.00 98.38 96 ALA A CA 1
ATOM 745 C C . ALA A 1 96 ? -16.504 -2.001 10.740 1.00 98.38 96 ALA A C 1
ATOM 747 O O . ALA A 1 96 ? -15.800 -2.116 9.737 1.00 98.38 96 ALA A O 1
ATOM 748 N N . ASN A 1 97 ? -17.605 -1.243 10.747 1.00 98.31 97 ASN A N 1
ATOM 749 C CA . ASN A 1 97 ? -18.034 -0.459 9.590 1.00 98.31 97 ASN A CA 1
ATOM 750 C C . ASN A 1 97 ? -17.018 0.624 9.225 1.00 98.31 97 ASN A C 1
ATOM 752 O O . ASN A 1 97 ? -16.675 0.752 8.054 1.00 98.31 97 ASN A O 1
ATOM 756 N N . GLN A 1 98 ? -16.495 1.358 10.209 1.00 98.31 98 GLN A N 1
ATOM 757 C CA . GLN A 1 98 ? -15.466 2.372 9.970 1.00 98.31 98 GLN A CA 1
ATOM 758 C C . GLN A 1 98 ? -14.183 1.763 9.403 1.00 98.31 98 GLN A C 1
ATOM 760 O O . GLN A 1 98 ? -13.604 2.328 8.477 1.00 98.31 98 GLN A O 1
ATOM 765 N N . ILE A 1 99 ? -13.746 0.617 9.933 1.00 98.25 99 ILE A N 1
ATOM 766 C CA . ILE A 1 99 ? -12.585 -0.111 9.410 1.00 98.25 99 ILE A CA 1
ATOM 767 C C . ILE A 1 99 ? -12.841 -0.493 7.954 1.00 98.25 99 ILE A C 1
ATOM 769 O O . ILE A 1 99 ? -12.024 -0.163 7.101 1.00 98.25 99 ILE A O 1
ATOM 773 N N . ARG A 1 100 ? -13.996 -1.101 7.654 1.00 98.38 100 ARG A N 1
ATOM 774 C CA . ARG A 1 100 ? -14.360 -1.493 6.288 1.00 98.38 100 ARG A CA 1
ATOM 775 C C . ARG A 1 100 ? -14.336 -0.305 5.326 1.00 98.38 100 ARG A C 1
ATOM 777 O O . ARG A 1 100 ? -13.643 -0.381 4.319 1.00 98.38 100 ARG A O 1
ATOM 784 N N . THR A 1 101 ? -15.014 0.797 5.649 1.00 98.50 101 THR A N 1
ATOM 785 C CA . THR A 1 101 ? -15.048 1.991 4.787 1.00 98.50 101 THR A CA 1
ATOM 786 C C . THR A 1 101 ? -13.649 2.559 4.556 1.00 98.50 101 THR A C 1
ATOM 788 O O . THR A 1 101 ? -13.276 2.828 3.418 1.00 98.50 101 THR A O 1
ATOM 791 N N . ARG A 1 102 ? -12.827 2.683 5.607 1.00 98.25 102 ARG A N 1
ATOM 792 C CA . ARG A 1 102 ? -11.446 3.175 5.463 1.00 98.25 102 ARG A CA 1
ATOM 793 C C . ARG A 1 102 ? -10.594 2.241 4.610 1.00 98.25 102 ARG A C 1
ATOM 795 O O . ARG A 1 102 ? -9.818 2.719 3.789 1.00 98.25 102 ARG A O 1
ATOM 802 N N . SER A 1 103 ? -10.731 0.930 4.788 1.00 98.38 103 SER A N 1
ATOM 803 C CA . SER A 1 103 ? -10.015 -0.060 3.983 1.00 98.38 103 SER A CA 1
ATOM 804 C C . SER A 1 103 ? -10.438 -0.014 2.516 1.00 98.38 103 SER A C 1
ATOM 806 O O . SER A 1 103 ? -9.576 -0.056 1.644 1.00 98.38 103 SER A O 1
ATOM 808 N N . GLU A 1 104 ? -11.733 0.126 2.231 1.00 98.31 104 GLU A N 1
ATOM 809 C CA . GLU A 1 104 ? -12.253 0.282 0.867 1.00 98.31 104 GLU A CA 1
ATOM 810 C C . GLU A 1 104 ? -11.729 1.568 0.212 1.00 98.31 104 GLU A C 1
ATOM 812 O O . GLU A 1 104 ? -11.246 1.534 -0.921 1.00 98.31 104 GLU A O 1
ATOM 817 N N . GLU A 1 105 ? -11.735 2.691 0.933 1.00 98.38 105 GLU A N 1
ATOM 818 C CA . GLU A 1 105 ? -11.183 3.959 0.446 1.00 98.38 105 GLU A CA 1
ATOM 819 C C . GLU A 1 105 ? -9.677 3.877 0.179 1.00 98.38 105 GLU A C 1
ATOM 821 O O . GLU A 1 105 ? -9.205 4.362 -0.853 1.00 98.38 105 GLU A O 1
ATOM 826 N N . GLN A 1 106 ? -8.914 3.264 1.087 1.00 98.38 106 GLN A N 1
ATOM 827 C CA . GLN A 1 106 ? -7.473 3.065 0.926 1.00 98.38 106 GLN A CA 1
ATOM 828 C C . GLN A 1 106 ? -7.164 2.142 -0.251 1.00 98.38 106 GLN A C 1
ATOM 830 O O . GLN A 1 106 ? -6.309 2.476 -1.068 1.00 98.38 106 GLN A O 1
ATOM 835 N N . ALA A 1 107 ? -7.887 1.030 -0.392 1.00 98.44 107 ALA A N 1
ATOM 836 C CA . ALA A 1 107 ? -7.738 0.126 -1.527 1.00 98.44 107 ALA A CA 1
ATOM 837 C C . ALA A 1 107 ? -8.064 0.837 -2.849 1.00 98.44 107 ALA A C 1
ATOM 839 O O . ALA A 1 107 ? -7.298 0.748 -3.806 1.00 98.44 107 ALA A O 1
ATOM 840 N N . ALA A 1 108 ? -9.150 1.613 -2.895 1.00 98.19 108 ALA A N 1
ATOM 841 C CA . ALA A 1 108 ? -9.526 2.381 -4.079 1.00 98.19 108 ALA A CA 1
ATOM 842 C C . ALA A 1 108 ? -8.514 3.486 -4.426 1.00 98.19 108 ALA A C 1
ATOM 844 O O . ALA A 1 108 ? -8.364 3.837 -5.598 1.00 98.19 108 ALA A O 1
ATOM 845 N N . ARG A 1 109 ? -7.839 4.078 -3.433 1.00 98.44 109 ARG A N 1
ATOM 846 C CA . ARG A 1 109 ? -6.727 5.016 -3.668 1.00 98.44 109 ARG A CA 1
ATOM 847 C C . ARG A 1 109 ? -5.504 4.287 -4.213 1.00 98.44 109 ARG A C 1
ATOM 849 O O . ARG A 1 109 ? -5.024 4.670 -5.271 1.00 98.44 109 ARG A O 1
ATOM 856 N N . LEU A 1 110 ? -5.090 3.196 -3.570 1.00 98.50 110 LEU A N 1
ATOM 857 C CA . LEU A 1 110 ? -3.942 2.387 -3.986 1.00 98.50 110 LEU A CA 1
ATOM 858 C C . LEU A 1 110 ? -4.090 1.889 -5.432 1.00 98.50 110 LEU A C 1
ATOM 860 O O . LEU A 1 110 ? -3.156 1.987 -6.219 1.00 98.50 110 LEU A O 1
ATOM 864 N N . VAL A 1 111 ? -5.272 1.386 -5.803 1.00 98.50 111 VAL A N 1
ATOM 865 C CA . VAL A 1 111 ? -5.537 0.906 -7.169 1.00 98.50 111 VAL A CA 1
ATOM 866 C C . VAL A 1 111 ? -5.442 2.041 -8.186 1.00 98.50 111 VAL A C 1
ATOM 868 O O . VAL A 1 111 ? -4.865 1.844 -9.254 1.00 98.50 111 VAL A O 1
ATOM 871 N N . ARG A 1 112 ? -5.971 3.230 -7.870 1.00 98.50 112 ARG A N 1
ATOM 872 C CA . ARG A 1 112 ? -5.849 4.403 -8.747 1.00 98.50 112 ARG A CA 1
ATOM 873 C C . ARG A 1 112 ? -4.397 4.833 -8.904 1.00 98.50 112 ARG A C 1
ATOM 875 O O . ARG A 1 112 ? -3.927 4.929 -10.027 1.00 98.50 112 ARG A O 1
ATOM 882 N N . GLU A 1 113 ? -3.671 4.984 -7.801 1.00 98.50 113 GLU A N 1
ATOM 883 C CA . GLU A 1 113 ? -2.255 5.364 -7.815 1.00 98.50 113 GLU A CA 1
ATOM 884 C C . GLU A 1 113 ? -1.402 4.366 -8.608 1.00 98.50 113 GLU A C 1
ATOM 886 O O . GLU A 1 113 ? -0.610 4.775 -9.456 1.00 98.50 113 GLU A O 1
ATOM 891 N N . ALA A 1 114 ? -1.613 3.064 -8.399 1.00 98.44 114 ALA A N 1
ATOM 892 C CA . ALA A 1 114 ? -0.917 2.014 -9.137 1.00 98.44 114 ALA A CA 1
ATOM 893 C C . ALA A 1 114 ? -1.269 2.020 -10.633 1.00 98.44 114 ALA A C 1
ATOM 895 O O . ALA A 1 114 ? -0.401 1.771 -11.468 1.00 98.44 114 ALA A O 1
ATOM 896 N N . THR A 1 115 ? -2.525 2.314 -10.982 1.00 98.38 115 THR A N 1
ATOM 897 C CA . THR A 1 115 ? -2.966 2.415 -12.382 1.00 98.38 115 THR A CA 1
ATOM 898 C C . THR A 1 115 ? -2.336 3.627 -13.062 1.00 98.38 115 THR A C 1
ATOM 900 O O . THR A 1 115 ? -1.772 3.490 -14.147 1.00 98.38 115 THR A O 1
ATOM 903 N N . ASP A 1 116 ? -2.352 4.785 -12.401 1.00 98.50 116 ASP A N 1
ATOM 904 C CA . ASP A 1 116 ? -1.749 6.015 -12.911 1.00 98.50 116 ASP A CA 1
ATOM 905 C C . ASP A 1 116 ? -0.230 5.859 -13.062 1.00 98.50 116 ASP A C 1
ATOM 907 O O . ASP A 1 116 ? 0.357 6.305 -14.046 1.00 98.50 116 ASP A O 1
ATOM 911 N N . GLU A 1 117 ? 0.432 5.202 -12.107 1.00 98.50 117 GLU A N 1
ATOM 912 C CA . GLU A 1 117 ? 1.862 4.915 -12.195 1.00 98.50 117 GLU A CA 1
ATOM 913 C C . GLU A 1 117 ? 2.182 3.924 -13.317 1.00 98.50 117 GLU A C 1
ATOM 915 O O . GLU A 1 117 ? 3.126 4.142 -14.077 1.00 98.50 117 GLU A O 1
ATOM 920 N N . ALA A 1 118 ? 1.389 2.860 -13.465 1.00 98.50 118 ALA A N 1
ATOM 921 C CA . ALA A 1 118 ? 1.550 1.914 -14.561 1.00 98.50 118 ALA A CA 1
ATOM 922 C C . ALA A 1 118 ? 1.370 2.595 -15.923 1.00 98.50 118 ALA A C 1
ATOM 924 O O . ALA A 1 118 ? 2.115 2.290 -16.855 1.00 98.50 118 ALA A O 1
ATOM 925 N N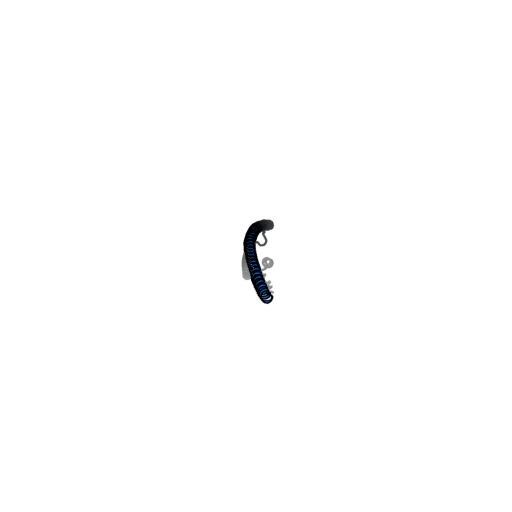 . GLN A 1 119 ? 0.422 3.528 -16.037 1.00 98.44 119 GLN A N 1
ATOM 926 C CA . GLN A 1 119 ? 0.221 4.308 -17.252 1.00 98.44 119 GLN A CA 1
ATOM 927 C C . GLN A 1 119 ? 1.417 5.224 -17.534 1.00 98.44 119 GLN A C 1
ATOM 929 O O . GLN A 1 119 ? 1.962 5.161 -18.633 1.00 98.44 119 GLN A O 1
ATOM 934 N N . ARG A 1 120 ? 1.903 5.980 -16.538 1.00 98.50 120 ARG A N 1
ATOM 935 C CA . ARG A 1 120 ? 3.106 6.819 -16.695 1.00 98.50 120 ARG A CA 1
ATOM 936 C C . ARG A 1 120 ? 4.317 6.011 -17.155 1.00 98.50 120 ARG A C 1
ATOM 938 O O . ARG A 1 120 ? 4.971 6.383 -18.122 1.00 98.50 120 ARG A O 1
ATOM 945 N N . ARG A 1 121 ? 4.577 4.860 -16.525 1.00 98.31 121 ARG A N 1
ATOM 946 C CA . ARG A 1 121 ? 5.693 3.978 -16.913 1.00 98.31 121 ARG A CA 1
ATOM 947 C C . A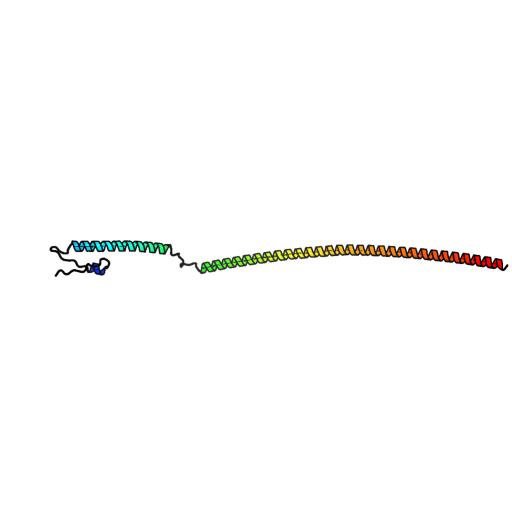RG A 1 121 ? 5.546 3.444 -18.339 1.00 98.31 121 ARG A C 1
ATOM 949 O O . ARG A 1 121 ? 6.550 3.271 -19.023 1.00 98.31 121 ARG A O 1
ATOM 956 N N . ARG A 1 122 ? 4.318 3.160 -18.792 1.00 98.31 122 ARG A N 1
ATOM 957 C CA . ARG A 1 122 ? 4.064 2.748 -20.182 1.00 98.31 122 ARG A CA 1
ATOM 958 C C . ARG A 1 122 ? 4.357 3.879 -21.157 1.00 98.31 122 ARG A C 1
ATOM 960 O O . ARG A 1 122 ? 5.080 3.647 -22.116 1.00 98.31 122 ARG A O 1
ATOM 967 N N . GLU A 1 123 ? 3.862 5.082 -20.885 1.00 98.50 123 GLU A N 1
ATOM 968 C CA . GLU A 1 123 ? 4.104 6.260 -21.726 1.00 98.50 123 GLU A CA 1
ATOM 969 C C . GLU A 1 123 ? 5.605 6.585 -21.817 1.00 98.50 123 GLU A C 1
ATOM 971 O O . GLU A 1 123 ? 6.135 6.800 -22.906 1.00 98.50 123 GLU A O 1
ATOM 976 N N . GLU A 1 124 ? 6.328 6.539 -20.694 1.00 98.38 124 GLU A N 1
ATOM 977 C CA . GLU A 1 124 ? 7.784 6.722 -20.662 1.00 98.38 124 GLU A CA 1
ATOM 978 C C . GLU A 1 124 ? 8.518 5.659 -21.495 1.00 98.38 124 GLU A C 1
ATOM 980 O O . GLU A 1 124 ? 9.388 5.998 -22.302 1.00 98.38 124 GLU A O 1
ATOM 985 N N . ALA A 1 125 ? 8.137 4.385 -21.355 1.00 98.25 125 ALA A N 1
ATOM 986 C CA . ALA A 1 125 ? 8.717 3.293 -22.132 1.00 98.25 125 ALA A CA 1
ATOM 987 C C . ALA A 1 125 ? 8.403 3.413 -23.634 1.00 98.25 125 ALA A C 1
ATOM 989 O O . ALA A 1 125 ? 9.261 3.134 -24.473 1.00 98.25 125 ALA A O 1
ATOM 990 N N . GLU A 1 126 ? 7.200 3.850 -24.007 1.00 98.44 126 GLU A N 1
ATOM 991 C CA . GLU A 1 126 ? 6.820 4.101 -25.402 1.00 98.44 126 GLU A CA 1
ATOM 992 C C . GLU A 1 126 ? 7.640 5.245 -26.012 1.00 98.44 126 GLU A C 1
ATOM 994 O O . GLU A 1 126 ? 8.157 5.118 -27.125 1.00 98.44 126 GLU A O 1
ATOM 999 N N . ILE A 1 127 ? 7.846 6.333 -25.268 1.00 98.38 127 ILE A N 1
ATOM 1000 C CA . ILE A 1 127 ? 8.697 7.446 -25.706 1.00 98.38 127 ILE A CA 1
ATOM 1001 C C . ILE A 1 127 ? 10.144 6.977 -25.879 1.00 98.38 127 ILE A C 1
ATOM 1003 O O . ILE A 1 127 ? 10.777 7.283 -26.892 1.00 98.38 127 ILE A O 1
ATOM 1007 N N . GLU A 1 128 ? 10.681 6.228 -24.916 1.00 98.31 128 GLU A N 1
ATOM 1008 C CA . GLU A 1 128 ? 12.054 5.731 -24.981 1.00 98.31 128 GLU A CA 1
ATOM 1009 C C . GLU A 1 128 ? 12.253 4.748 -26.140 1.00 98.31 128 GLU A C 1
ATOM 1011 O O . GLU A 1 128 ? 13.213 4.872 -26.902 1.00 98.31 128 GLU A O 1
ATOM 1016 N N . THR A 1 129 ? 11.338 3.794 -26.316 1.00 98.44 129 THR A N 1
ATOM 1017 C CA . THR A 1 129 ? 11.396 2.837 -27.431 1.00 98.44 129 THR A CA 1
ATOM 1018 C C . THR A 1 129 ? 11.262 3.534 -28.780 1.00 98.44 129 THR A C 1
ATOM 1020 O O . THR A 1 129 ? 11.999 3.194 -29.707 1.00 98.44 129 THR A O 1
ATOM 1023 N N . SER A 1 130 ? 10.399 4.549 -28.892 1.00 98.31 130 SER A N 1
ATOM 1024 C CA . SER A 1 130 ? 10.298 5.379 -30.094 1.00 98.31 130 SER A CA 1
ATOM 1025 C C . SER A 1 130 ? 11.607 6.111 -30.388 1.00 98.31 130 SER A C 1
ATOM 1027 O O . SER A 1 130 ? 12.054 6.093 -31.534 1.00 98.31 130 SER A O 1
ATOM 1029 N N . ARG A 1 131 ? 12.245 6.715 -29.377 1.00 98.38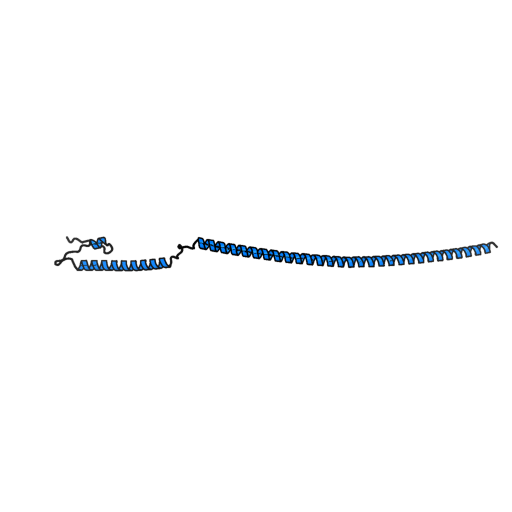 131 ARG A N 1
ATOM 1030 C CA . ARG A 1 131 ? 13.547 7.388 -29.537 1.00 98.38 131 ARG A CA 1
ATOM 1031 C C . ARG A 1 131 ? 14.627 6.417 -29.991 1.00 98.38 131 ARG A C 1
ATOM 1033 O O . ARG A 1 131 ? 15.221 6.627 -31.038 1.00 98.38 131 ARG A O 1
ATOM 1040 N N . ARG A 1 132 ? 14.797 5.295 -29.285 1.00 98.25 132 ARG A N 1
ATOM 1041 C CA . ARG A 1 132 ? 15.791 4.271 -29.650 1.00 98.25 132 ARG A CA 1
ATOM 1042 C C . ARG A 1 132 ? 15.579 3.739 -31.064 1.00 98.25 132 ARG A C 1
ATOM 1044 O O . ARG A 1 132 ? 16.546 3.460 -31.763 1.00 98.25 132 ARG A O 1
ATOM 1051 N N . ARG A 1 133 ? 14.322 3.587 -31.494 1.00 98.25 133 ARG A N 1
ATOM 1052 C CA . ARG A 1 133 ? 14.005 3.168 -32.861 1.00 98.25 133 ARG A CA 1
ATOM 1053 C C . ARG A 1 133 ? 14.403 4.233 -33.878 1.00 98.25 133 ARG A C 1
ATOM 1055 O O . ARG A 1 133 ? 14.964 3.862 -34.899 1.00 98.25 133 ARG A O 1
ATOM 1062 N N . GLN A 1 134 ? 14.114 5.506 -33.607 1.00 98.38 134 GLN A N 1
ATOM 1063 C CA . GLN A 1 134 ? 14.505 6.620 -34.475 1.00 98.38 134 GLN A CA 1
ATOM 1064 C C . GLN A 1 134 ? 16.027 6.726 -34.601 1.00 98.38 134 GLN A C 1
ATOM 1066 O O . GLN A 1 134 ? 16.530 6.797 -35.721 1.00 98.38 134 GLN A O 1
ATOM 1071 N N . ASP A 1 135 ? 16.744 6.646 -33.482 1.00 98.19 135 ASP A N 1
ATOM 1072 C CA . ASP A 1 135 ? 18.209 6.684 -33.458 1.00 98.19 135 ASP A CA 1
ATOM 1073 C C . ASP A 1 135 ? 18.790 5.511 -34.261 1.00 98.19 135 ASP A C 1
ATOM 1075 O O . ASP A 1 135 ? 19.559 5.717 -35.194 1.00 98.19 135 ASP A O 1
ATOM 1079 N N . ALA A 1 136 ? 18.319 4.285 -34.005 1.00 98.25 136 ALA A N 1
ATOM 1080 C CA . ALA A 1 136 ? 18.768 3.104 -34.742 1.00 98.25 136 ALA A CA 1
ATOM 1081 C C . ALA A 1 136 ? 18.461 3.184 -36.249 1.00 98.25 136 ALA A C 1
ATOM 1083 O O . ALA A 1 136 ? 19.253 2.711 -37.063 1.00 98.25 136 ALA A O 1
ATOM 1084 N N . THR A 1 137 ? 17.320 3.765 -36.642 1.00 98.44 137 THR A N 1
ATOM 1085 C CA . THR A 1 137 ? 17.022 3.986 -38.066 1.00 98.44 137 THR A CA 1
ATOM 1086 C C . THR A 1 137 ? 17.941 5.030 -38.687 1.00 98.44 137 THR A C 1
ATOM 1088 O O . THR A 1 137 ? 18.414 4.809 -39.797 1.00 98.44 137 THR A O 1
ATOM 1091 N N . ALA A 1 138 ? 18.236 6.121 -37.977 1.00 98.38 138 ALA A N 1
ATOM 1092 C CA . ALA A 1 138 ? 19.129 7.166 -38.465 1.00 98.38 138 ALA A CA 1
ATOM 1093 C C . ALA A 1 138 ? 20.567 6.647 -38.627 1.00 98.38 138 ALA A C 1
ATOM 1095 O O . ALA A 1 138 ? 21.200 6.905 -39.651 1.00 98.38 138 ALA A O 1
ATOM 1096 N N . ASP A 1 139 ? 21.052 5.857 -37.668 1.00 98.25 139 ASP A N 1
ATOM 1097 C CA . ASP A 1 139 ? 22.371 5.224 -37.734 1.00 98.25 139 ASP A CA 1
ATOM 1098 C C . ASP A 1 139 ? 22.462 4.253 -38.920 1.00 98.25 139 ASP A C 1
ATOM 1100 O O . ASP A 1 139 ? 23.403 4.318 -39.711 1.00 98.25 139 ASP A O 1
ATOM 1104 N N . ALA A 1 140 ? 21.447 3.402 -39.110 1.00 98.31 140 ALA A N 1
ATOM 1105 C CA . ALA A 1 140 ? 21.400 2.473 -40.238 1.00 98.31 140 ALA A CA 1
ATOM 1106 C C . ALA A 1 140 ? 21.353 3.197 -41.598 1.00 98.31 140 ALA A C 1
ATOM 1108 O O . ALA A 1 140 ? 21.983 2.758 -42.564 1.00 98.31 140 ALA A O 1
ATOM 1109 N N . GLU A 1 141 ? 20.622 4.310 -41.692 1.00 98.31 141 GLU A N 1
ATOM 1110 C CA . GLU A 1 141 ? 20.593 5.153 -42.891 1.00 98.31 141 GLU A CA 1
ATOM 1111 C C . GLU A 1 141 ? 21.956 5.801 -43.159 1.00 98.31 141 GLU A C 1
ATOM 1113 O O . GLU A 1 141 ? 22.426 5.791 -44.300 1.00 98.31 141 GLU A O 1
ATOM 1118 N N . ALA A 1 142 ? 22.627 6.301 -42.119 1.00 98.31 142 ALA A N 1
ATOM 1119 C CA . ALA A 1 142 ? 23.966 6.870 -42.231 1.00 98.31 142 ALA A CA 1
ATOM 1120 C C . ALA A 1 142 ? 24.992 5.825 -42.700 1.00 98.31 142 ALA A C 1
ATOM 1122 O O . ALA A 1 142 ? 25.772 6.094 -43.617 1.00 98.31 142 ALA A O 1
ATOM 1123 N N . GLU A 1 143 ? 24.964 4.615 -42.137 1.00 98.25 143 GLU A N 1
ATOM 1124 C CA . GLU A 1 143 ? 25.817 3.502 -42.571 1.00 98.25 143 GLU A CA 1
ATOM 1125 C C . GLU A 1 143 ? 25.561 3.111 -44.028 1.00 98.25 143 GLU A C 1
ATOM 1127 O O . GLU A 1 143 ? 26.508 2.913 -44.798 1.00 98.25 143 GLU A O 1
ATOM 1132 N N . LEU A 1 144 ? 24.293 3.053 -44.441 1.00 98.31 144 LEU A N 1
ATOM 1133 C CA . LEU A 1 144 ? 23.927 2.747 -45.820 1.00 98.31 144 LEU A CA 1
ATOM 1134 C C . LEU A 1 144 ? 24.447 3.811 -46.796 1.00 98.31 144 LEU A C 1
ATOM 1136 O O . LEU A 1 144 ? 24.958 3.462 -47.864 1.00 98.31 144 LEU A O 1
ATOM 1140 N N . GLU A 1 145 ? 24.328 5.095 -46.459 1.00 98.25 145 GLU A N 1
ATOM 1141 C CA . GLU A 1 145 ? 24.856 6.177 -47.296 1.00 98.25 145 GLU A CA 1
ATOM 1142 C C . GLU A 1 145 ? 26.387 6.157 -47.364 1.00 98.25 145 GLU A C 1
ATOM 1144 O O . GLU A 1 145 ? 26.945 6.294 -48.458 1.00 98.25 145 GLU A O 1
ATOM 1149 N N . MET A 1 146 ? 27.076 5.882 -46.251 1.00 98.12 146 MET A N 1
ATOM 1150 C CA . MET A 1 146 ? 28.530 5.676 -46.255 1.00 98.12 146 MET A CA 1
ATOM 1151 C C . MET A 1 146 ? 28.931 4.511 -47.170 1.00 98.12 146 MET A C 1
ATOM 1153 O O . MET A 1 146 ? 29.816 4.667 -48.013 1.00 98.12 146 MET A O 1
ATOM 1157 N N . ALA A 1 147 ? 28.247 3.369 -47.076 1.00 98.06 147 ALA A N 1
ATOM 1158 C CA . ALA A 1 147 ? 28.515 2.207 -47.921 1.00 98.06 147 ALA A CA 1
ATOM 1159 C C . ALA A 1 147 ? 28.256 2.496 -49.411 1.00 98.06 147 ALA A C 1
ATOM 1161 O O . ALA A 1 147 ? 29.046 2.104 -50.275 1.00 98.06 147 ALA A O 1
ATOM 1162 N N . LYS A 1 148 ? 27.179 3.225 -49.740 1.00 98.19 148 LYS A N 1
ATOM 1163 C CA . LYS A 1 148 ? 26.898 3.670 -51.117 1.00 98.19 148 LYS A CA 1
ATOM 1164 C C . LYS A 1 148 ? 27.998 4.585 -51.643 1.00 98.19 148 LYS A C 1
ATOM 1166 O O . LYS A 1 148 ? 28.397 4.436 -52.800 1.00 98.19 148 LYS A O 1
ATOM 1171 N N . GLN A 1 149 ? 28.477 5.520 -50.826 1.00 98.31 149 GLN A N 1
ATOM 1172 C CA . GLN A 1 149 ? 29.543 6.439 -51.212 1.00 98.31 149 GLN A CA 1
ATOM 1173 C C . GLN A 1 149 ? 30.853 5.688 -51.477 1.00 98.31 149 GLN A C 1
ATOM 1175 O O . GLN A 1 149 ? 31.417 5.829 -52.563 1.00 98.31 149 GLN A O 1
ATOM 1180 N N . GLN A 1 150 ? 31.261 4.802 -50.567 1.00 97.88 150 GLN A N 1
ATOM 1181 C CA . GLN A 1 150 ? 32.430 3.936 -50.756 1.00 97.88 150 GLN A CA 1
ATOM 1182 C C . GLN A 1 150 ? 32.302 3.064 -52.012 1.00 97.88 150 GLN A C 1
ATOM 1184 O O . GLN A 1 150 ? 33.244 2.938 -52.793 1.00 97.88 150 GLN A O 1
ATOM 1189 N N . GLY A 1 151 ? 31.117 2.502 -52.269 1.00 97.88 151 GLY A N 1
ATOM 1190 C CA . GLY A 1 151 ? 30.855 1.732 -53.485 1.00 97.88 151 GLY A CA 1
ATOM 1191 C C . GLY A 1 151 ? 31.028 2.560 -54.763 1.00 97.88 151 GLY A C 1
ATOM 1192 O O . GLY A 1 151 ? 31.606 2.080 -55.740 1.00 97.88 151 GLY A O 1
ATOM 1193 N N . ARG A 1 152 ? 30.572 3.820 -54.768 1.00 98.06 152 ARG A N 1
ATOM 1194 C CA . ARG A 1 152 ? 30.766 4.747 -55.899 1.00 98.06 152 ARG A CA 1
ATOM 1195 C C . ARG A 1 152 ? 32.239 5.083 -56.102 1.00 98.06 152 ARG A C 1
ATOM 1197 O O . ARG A 1 152 ? 32.704 5.062 -57.242 1.00 98.06 152 ARG A O 1
ATOM 1204 N N . GLU A 1 153 ? 32.963 5.365 -55.024 1.00 98.06 153 GLU A N 1
ATOM 1205 C CA . GLU A 1 153 ? 34.403 5.640 -55.055 1.00 98.06 153 GLU A CA 1
ATOM 1206 C C . GLU A 1 153 ? 35.176 4.449 -55.622 1.00 98.06 153 GLU A C 1
ATOM 1208 O O . GLU A 1 153 ? 35.896 4.609 -56.606 1.00 98.06 153 GLU A O 1
ATOM 1213 N N . MET A 1 154 ? 34.915 3.236 -55.131 1.00 97.75 154 MET A N 1
ATOM 1214 C CA . MET A 1 154 ? 35.544 2.008 -55.626 1.00 97.75 154 MET A CA 1
ATOM 1215 C C . MET A 1 154 ? 35.275 1.770 -57.122 1.00 97.75 154 MET A C 1
ATOM 1217 O O . MET A 1 154 ? 36.176 1.392 -57.875 1.00 97.75 154 MET A O 1
ATOM 1221 N N . VAL A 1 155 ? 34.046 2.011 -57.595 1.00 98.06 155 VAL A N 1
ATOM 1222 C CA . VAL A 1 155 ? 33.713 1.894 -59.027 1.00 98.06 155 VAL A CA 1
ATOM 1223 C C . VAL A 1 155 ? 34.461 2.939 -59.856 1.00 98.06 155 VAL A C 1
ATOM 1225 O O . VAL A 1 155 ? 34.953 2.620 -60.943 1.00 98.06 155 VAL A O 1
ATOM 1228 N N . ASN A 1 156 ? 34.563 4.174 -59.366 1.00 97.81 156 ASN A N 1
ATOM 1229 C CA . ASN A 1 156 ? 35.304 5.235 -60.045 1.00 97.81 156 ASN A CA 1
ATOM 1230 C C . ASN A 1 156 ? 36.801 4.911 -60.115 1.00 97.81 156 ASN A C 1
ATOM 1232 O O . ASN A 1 156 ? 37.401 5.037 -61.185 1.00 97.81 156 ASN A O 1
ATOM 1236 N N . GLU A 1 157 ? 37.388 4.414 -59.028 1.00 97.44 157 GLU A N 1
ATOM 1237 C CA . GLU A 1 157 ? 38.780 3.963 -58.991 1.00 97.44 157 GLU A CA 1
ATOM 1238 C C . GLU A 1 157 ? 39.037 2.815 -59.969 1.00 97.44 157 GLU A C 1
ATOM 1240 O O . GLU A 1 157 ? 40.002 2.860 -60.737 1.00 97.44 157 GLU A O 1
ATOM 1245 N N . ALA A 1 158 ? 38.147 1.819 -60.015 1.00 97.38 158 ALA A N 1
ATOM 1246 C CA . ALA A 1 158 ? 38.248 0.703 -60.951 1.00 97.38 158 ALA A CA 1
ATOM 1247 C C . ALA A 1 158 ? 38.164 1.167 -62.416 1.00 97.38 158 ALA A C 1
ATOM 1249 O O . ALA A 1 158 ? 38.923 0.689 -63.266 1.00 97.38 158 ALA A O 1
ATOM 1250 N N . ARG A 1 159 ? 37.283 2.130 -62.728 1.00 97.38 159 ARG A N 1
ATOM 1251 C CA . ARG A 1 159 ? 37.192 2.746 -64.066 1.00 97.38 159 ARG A CA 1
ATOM 1252 C C . ARG A 1 159 ? 38.475 3.492 -64.424 1.00 97.38 159 ARG A C 1
ATOM 1254 O O . ARG A 1 159 ? 39.023 3.250 -65.498 1.00 97.38 159 ARG A O 1
ATOM 1261 N N . ALA A 1 160 ? 38.990 4.318 -63.515 1.00 97.19 160 ALA A N 1
ATOM 1262 C CA . ALA A 1 160 ? 40.233 5.061 -63.713 1.00 97.19 160 ALA A CA 1
ATOM 1263 C C . ALA A 1 160 ? 41.451 4.133 -63.852 1.00 97.19 160 ALA A C 1
ATOM 1265 O O . ALA A 1 160 ? 42.381 4.415 -64.607 1.00 97.19 160 ALA A O 1
ATOM 1266 N N . TYR A 1 161 ? 41.477 3.014 -63.126 1.00 97.38 161 TYR A N 1
ATOM 1267 C CA . TYR A 1 161 ? 42.507 1.989 -63.283 1.00 97.38 161 TYR A CA 1
ATOM 1268 C C . TYR A 1 161 ? 42.416 1.309 -64.653 1.00 97.38 161 TYR A C 1
ATOM 1270 O O . TYR A 1 161 ? 43.420 1.220 -65.359 1.00 97.38 161 TYR A O 1
ATOM 1278 N N . ARG A 1 162 ? 41.213 0.899 -65.077 1.00 97.31 162 ARG A N 1
ATOM 1279 C CA . ARG A 1 162 ? 40.984 0.312 -66.406 1.00 97.31 162 ARG A CA 1
ATOM 1280 C C . ARG A 1 162 ? 41.422 1.254 -67.526 1.00 97.31 162 ARG A C 1
ATOM 1282 O O . ARG A 1 162 ? 42.079 0.803 -68.458 1.00 97.31 162 ARG A O 1
ATOM 1289 N N . GLU A 1 163 ? 41.067 2.532 -67.448 1.00 97.06 163 GLU A N 1
ATOM 1290 C CA . GLU A 1 163 ? 41.453 3.534 -68.446 1.00 97.06 163 GLU A CA 1
ATOM 1291 C C . GLU A 1 163 ? 42.976 3.678 -68.545 1.00 97.06 163 GLU A C 1
ATOM 1293 O O . GLU A 1 163 ? 43.524 3.619 -69.646 1.00 97.06 163 GLU A O 1
ATOM 1298 N N . ARG A 1 164 ? 43.671 3.746 -67.400 1.00 96.88 164 ARG A N 1
ATOM 1299 C CA . ARG A 1 164 ? 45.143 3.750 -67.341 1.00 96.88 164 ARG A CA 1
ATOM 1300 C C . ARG A 1 164 ? 45.765 2.500 -67.966 1.00 96.88 164 ARG A C 1
ATOM 1302 O O . ARG A 1 164 ? 46.749 2.600 -68.690 1.00 96.88 164 ARG A O 1
ATOM 1309 N N . VAL A 1 165 ? 45.203 1.320 -67.707 1.00 97.19 165 VAL A N 1
ATOM 1310 C CA . VAL A 1 165 ? 45.695 0.067 -68.303 1.00 97.19 165 VAL A CA 1
ATOM 1311 C C . VAL A 1 165 ? 45.473 0.059 -69.816 1.00 97.19 165 VAL A C 1
ATOM 1313 O O . VAL A 1 165 ? 46.373 -0.314 -70.563 1.00 97.19 165 VAL A O 1
ATOM 1316 N N . LEU A 1 166 ? 44.301 0.488 -70.292 1.00 96.75 166 LEU A N 1
ATOM 1317 C CA . LEU A 1 166 ? 43.996 0.534 -71.724 1.00 96.75 166 LEU A CA 1
ATOM 1318 C C . LEU A 1 166 ? 44.868 1.546 -72.478 1.00 96.75 166 LEU A C 1
ATOM 1320 O O . LEU A 1 166 ? 45.298 1.251 -73.598 1.00 96.75 166 LEU A O 1
ATOM 1324 N N . SER A 1 167 ? 45.154 2.710 -71.889 1.00 96.81 167 SER A N 1
ATOM 1325 C CA . SER A 1 167 ? 46.044 3.704 -72.497 1.00 96.81 167 SER A CA 1
ATOM 1326 C C . SER A 1 167 ? 47.487 3.201 -72.566 1.00 96.81 167 SER A C 1
ATOM 1328 O O . SER A 1 167 ? 48.112 3.283 -73.624 1.00 96.81 167 SER A O 1
ATOM 1330 N N . GLU A 1 168 ? 47.985 2.575 -71.498 1.00 96.50 168 GLU A N 1
ATOM 1331 C CA . GLU A 1 168 ? 49.314 1.956 -71.465 1.00 96.50 168 GLU A CA 1
ATOM 1332 C C . GLU A 1 168 ? 49.437 0.803 -72.477 1.00 96.50 168 GLU A C 1
ATOM 1334 O O . GLU A 1 168 ? 50.417 0.725 -73.221 1.00 96.50 168 GLU A O 1
ATOM 1339 N N . LEU A 1 169 ? 48.426 -0.067 -72.583 1.00 96.31 169 LEU A N 1
ATOM 1340 C CA . LEU A 1 169 ? 48.393 -1.132 -73.594 1.00 96.31 169 LEU A CA 1
ATOM 1341 C C . LEU A 1 169 ? 48.372 -0.570 -75.021 1.00 96.31 169 LEU A C 1
ATOM 1343 O O . LEU A 1 169 ? 49.059 -1.095 -75.899 1.00 96.31 169 LEU A O 1
ATOM 1347 N N . SER A 1 170 ? 47.616 0.505 -75.257 1.00 95.88 170 SER A N 1
ATOM 1348 C CA . SER A 1 170 ? 47.556 1.173 -76.563 1.00 95.88 170 SER A CA 1
ATOM 1349 C C . SER A 1 170 ? 48.911 1.762 -76.948 1.00 95.88 170 SER A C 1
ATOM 1351 O O . SER A 1 170 ? 49.374 1.532 -78.067 1.00 95.88 170 SER A O 1
ATOM 1353 N N . ARG A 1 171 ? 49.587 2.422 -75.999 1.00 95.00 171 ARG A N 1
ATOM 1354 C CA . ARG A 1 171 ? 50.941 2.960 -76.171 1.00 95.00 171 ARG A CA 1
ATOM 1355 C C . ARG A 1 171 ? 51.952 1.862 -76.494 1.00 95.00 171 ARG A C 1
ATOM 1357 O O . ARG A 1 171 ? 52.730 1.999 -77.432 1.00 95.00 171 ARG A O 1
ATOM 1364 N N . ARG A 1 172 ? 51.922 0.744 -75.759 1.00 94.88 172 ARG A N 1
ATOM 1365 C CA . ARG A 1 172 ? 52.795 -0.415 -76.026 1.00 94.88 172 ARG A CA 1
ATOM 1366 C C . ARG A 1 172 ? 52.561 -1.003 -77.412 1.00 94.88 172 ARG A C 1
ATOM 1368 O O . ARG A 1 172 ? 53.523 -1.335 -78.096 1.00 94.88 172 ARG A O 1
ATOM 1375 N N . ARG A 1 173 ? 51.299 -1.110 -77.841 1.00 94.19 173 ARG A N 1
ATOM 1376 C CA . ARG A 1 173 ? 50.946 -1.591 -79.184 1.00 94.19 173 ARG A CA 1
ATOM 1377 C C . ARG A 1 173 ? 51.494 -0.677 -80.281 1.00 94.19 173 ARG A C 1
ATOM 1379 O O . ARG A 1 173 ? 51.953 -1.177 -81.300 1.00 94.19 173 ARG A O 1
ATOM 1386 N N . GLU A 1 174 ? 51.420 0.636 -80.094 1.00 93.50 174 GLU A N 1
ATOM 1387 C CA . GLU A 1 174 ? 51.930 1.615 -81.060 1.00 93.50 174 GLU A CA 1
ATOM 1388 C C . GLU A 1 174 ? 53.458 1.567 -81.170 1.00 93.50 174 GLU A C 1
ATOM 1390 O O . GLU A 1 174 ? 53.982 1.456 -82.276 1.00 93.50 174 GLU A O 1
ATOM 1395 N N . LEU A 1 175 ? 54.163 1.517 -80.034 1.00 93.06 175 LEU A N 1
ATOM 1396 C CA . LEU A 1 175 ? 55.617 1.323 -80.002 1.00 93.06 175 LEU A CA 1
ATOM 1397 C C . LEU A 1 175 ? 56.039 0.011 -80.676 1.00 93.06 175 LEU A C 1
ATOM 1399 O O . LEU A 1 175 ? 57.001 -0.008 -81.435 1.00 93.06 175 LEU A O 1
ATOM 1403 N N . ALA A 1 176 ? 55.306 -1.080 -80.440 1.00 91.00 176 ALA A N 1
ATOM 1404 C CA . ALA A 1 176 ? 55.584 -2.362 -81.084 1.00 91.00 176 ALA A CA 1
ATOM 1405 C C . ALA A 1 176 ? 55.368 -2.319 -82.608 1.00 91.00 176 ALA A C 1
ATOM 1407 O O . ALA A 1 176 ? 56.106 -2.973 -83.336 1.00 91.00 176 ALA A O 1
ATOM 1408 N N . ARG A 1 177 ? 54.394 -1.544 -83.111 1.00 90.25 177 ARG A N 1
ATOM 1409 C CA . ARG A 1 177 ? 54.204 -1.346 -84.561 1.00 90.25 177 ARG A CA 1
ATOM 1410 C C . ARG A 1 177 ? 55.360 -0.571 -85.190 1.00 90.25 177 ARG A C 1
ATOM 1412 O O . ARG A 1 177 ? 55.858 -1.001 -86.219 1.00 90.25 177 ARG A O 1
ATOM 1419 N N . GLN A 1 178 ? 55.821 0.498 -84.539 1.00 89.25 178 GLN A N 1
ATOM 1420 C CA . GLN A 1 178 ? 56.971 1.289 -85.001 1.00 89.25 178 GLN A CA 1
ATOM 1421 C C . GLN A 1 178 ? 58.283 0.493 -85.058 1.00 89.25 178 GLN A C 1
ATOM 1423 O O . GLN A 1 178 ? 59.214 0.913 -85.725 1.00 89.25 178 GLN A O 1
ATOM 1428 N N . GLN A 1 179 ? 58.388 -0.622 -84.330 1.00 84.06 179 GLN A N 1
ATOM 1429 C CA . GLN A 1 179 ? 59.560 -1.503 -84.374 1.00 84.06 179 GLN A CA 1
ATOM 1430 C C . GLN A 1 179 ? 59.512 -2.534 -85.513 1.00 84.06 179 GLN A C 1
ATOM 1432 O O . GLN A 1 179 ? 60.511 -3.212 -85.743 1.00 84.06 179 GLN A O 1
ATOM 1437 N N . ILE A 1 180 ? 58.357 -2.708 -86.163 1.00 82.12 180 ILE A N 1
ATOM 1438 C CA . ILE A 1 180 ? 58.134 -3.708 -87.220 1.00 82.12 180 ILE A CA 1
ATOM 1439 C C . ILE A 1 180 ? 58.071 -3.055 -88.617 1.00 82.12 180 ILE A C 1
ATOM 1441 O O . ILE A 1 180 ? 58.359 -3.740 -89.599 1.00 82.12 180 ILE A O 1
ATOM 1445 N N . GLU A 1 181 ? 57.717 -1.767 -88.710 1.00 57.03 181 GLU A N 1
ATOM 1446 C CA . GLU A 1 181 ? 57.896 -0.918 -89.910 1.00 57.03 181 GLU A CA 1
ATOM 1447 C C . GLU A 1 181 ?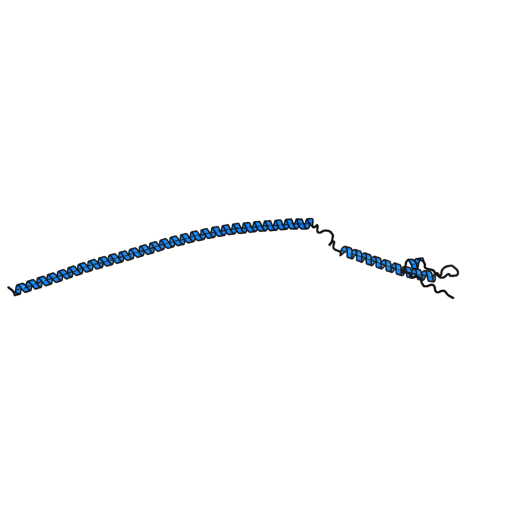 59.329 -0.381 -90.027 1.00 57.03 181 GLU A C 1
ATOM 1449 O O . GLU A 1 181 ? 59.828 -0.320 -91.175 1.00 57.03 181 GLU A O 1
#